Protein AF-A0A7V4P7X6-F1 (afdb_monomer)

Solvent-accessible surface area (backbone atoms only — not comparable to full-atom values): 9740 Å² total; per-residue (Å²): 136,83,88,82,89,83,90,77,91,74,86,81,81,80,77,89,81,81,79,80,73,80,70,79,73,82,75,74,74,76,74,78,81,68,78,89,84,61,82,83,81,72,71,96,67,96,43,74,66,56,52,49,54,54,51,54,58,71,66,34,74,87,24,64,71,65,42,88,93,33,74,32,19,49,54,48,52,51,49,52,45,51,51,40,48,72,75,68,51,76,53,83,34,98,87,65,37,75,66,81,90,72,90,82,84,89,65,77,86,54,76,90,84,55,84,52,72,49,79,48,81,95,78,43,72,46,80,45,47,79,68,92,67,35,82,88,81,71,125

Structure (mmCIF, N/CA/C/O backbone):
data_AF-A0A7V4P7X6-F1
#
_entry.id   AF-A0A7V4P7X6-F1
#
loop_
_atom_site.group_PDB
_atom_site.id
_atom_site.type_symbol
_atom_site.label_atom_id
_atom_site.label_alt_id
_atom_site.label_comp_id
_atom_site.label_asym_id
_atom_site.label_entity_id
_atom_site.label_seq_id
_atom_site.pdbx_PDB_ins_code
_atom_site.Cartn_x
_atom_site.Cartn_y
_atom_site.Cartn_z
_atom_site.occupancy
_atom_site.B_iso_or_equiv
_atom_site.auth_seq_id
_atom_site.auth_comp_id
_atom_site.auth_asym_id
_atom_site.auth_atom_id
_atom_site.pdbx_PDB_model_num
ATOM 1 N N . MET A 1 1 ? 61.508 50.841 46.157 1.00 35.66 1 MET A N 1
ATOM 2 C CA . MET A 1 1 ? 62.860 50.265 46.308 1.00 35.66 1 MET A CA 1
ATOM 3 C C . MET A 1 1 ? 62.723 48.748 46.355 1.00 35.66 1 MET A C 1
ATOM 5 O O . MET A 1 1 ? 62.100 48.261 47.279 1.00 35.66 1 MET A O 1
ATOM 9 N N . ARG A 1 2 ? 63.288 48.065 45.348 1.00 39.50 2 ARG A N 1
ATOM 10 C CA . ARG A 1 2 ? 63.727 46.652 45.322 1.00 39.50 2 ARG A CA 1
ATOM 11 C C . ARG A 1 2 ? 62.690 45.514 45.448 1.00 39.50 2 ARG A C 1
ATOM 13 O O . ARG A 1 2 ? 62.156 45.220 46.505 1.00 39.50 2 ARG A O 1
ATOM 20 N N . PHE A 1 3 ? 62.545 44.857 44.296 1.00 40.94 3 PHE A N 1
ATOM 21 C CA . PHE A 1 3 ? 62.194 43.466 43.999 1.00 40.94 3 PHE A CA 1
ATOM 22 C C . PHE A 1 3 ? 62.682 42.405 45.000 1.00 40.94 3 PHE A C 1
ATOM 24 O O . PHE A 1 3 ? 63.794 42.533 45.503 1.00 40.94 3 PHE A O 1
ATOM 31 N N . LEU A 1 4 ? 61.901 41.322 45.138 1.00 41.69 4 LEU A N 1
ATOM 32 C CA . LEU A 1 4 ? 62.299 39.895 45.077 1.00 41.69 4 LEU A CA 1
ATOM 33 C C . LEU A 1 4 ? 60.992 39.060 45.148 1.00 41.69 4 LEU A C 1
ATOM 35 O O . LEU A 1 4 ? 60.309 39.080 46.162 1.00 41.69 4 LEU A O 1
ATOM 39 N N . ALA A 1 5 ? 60.424 38.578 44.039 1.00 44.44 5 ALA A N 1
ATOM 40 C CA . ALA A 1 5 ? 60.705 37.288 43.394 1.00 44.44 5 ALA A CA 1
ATOM 41 C C . ALA A 1 5 ? 60.589 36.075 44.341 1.00 44.44 5 ALA A C 1
ATOM 43 O O . ALA A 1 5 ? 61.527 35.770 45.072 1.00 44.44 5 ALA A O 1
ATOM 44 N N . LEU A 1 6 ? 59.472 35.341 44.254 1.00 43.50 6 LEU A N 1
ATOM 45 C CA . LEU A 1 6 ? 59.417 33.935 44.653 1.00 43.50 6 LEU A CA 1
ATOM 46 C C . LEU A 1 6 ? 58.560 33.144 43.656 1.00 43.50 6 LEU A C 1
ATOM 48 O O . LEU A 1 6 ? 57.336 33.245 43.620 1.00 43.50 6 LEU A O 1
ATOM 52 N N . SER A 1 7 ? 59.261 32.394 42.809 1.00 43.28 7 SER A N 1
ATOM 53 C CA . SER A 1 7 ? 58.732 31.326 41.969 1.00 43.28 7 SER A CA 1
ATOM 54 C C . SER A 1 7 ? 58.284 30.146 42.824 1.00 43.28 7 SER A C 1
ATOM 56 O O . SER A 1 7 ? 59.043 29.708 43.682 1.00 43.28 7 SER A O 1
ATOM 58 N N . ALA A 1 8 ? 57.140 29.553 42.491 1.00 47.38 8 ALA A N 1
ATOM 59 C CA . ALA A 1 8 ? 56.989 28.100 42.398 1.00 47.38 8 ALA A CA 1
ATOM 60 C C . ALA A 1 8 ? 55.670 27.790 41.683 1.00 47.38 8 ALA A C 1
ATOM 62 O O . ALA A 1 8 ? 54.583 28.052 42.192 1.00 47.38 8 ALA A O 1
ATOM 63 N N . ALA A 1 9 ? 55.798 27.269 40.466 1.00 45.72 9 ALA A N 1
ATOM 64 C CA . ALA A 1 9 ? 54.709 26.801 39.632 1.00 45.72 9 ALA A CA 1
ATOM 65 C C . ALA A 1 9 ? 53.976 25.636 40.319 1.00 45.72 9 ALA A C 1
ATOM 67 O O . ALA A 1 9 ? 54.546 24.564 40.515 1.00 45.72 9 ALA A O 1
ATOM 68 N N . GLY A 1 10 ? 52.714 25.861 40.683 1.00 43.59 10 GLY A N 1
ATOM 69 C CA . GLY A 1 10 ? 51.789 24.824 41.127 1.00 43.59 10 GLY A CA 1
ATOM 70 C C . GLY A 1 10 ? 51.045 24.239 39.931 1.00 43.59 10 GLY A C 1
ATOM 71 O O . GLY A 1 10 ? 50.314 24.949 39.246 1.00 43.59 10 GLY A O 1
ATOM 72 N N . LEU A 1 11 ? 51.272 22.949 39.686 1.00 45.81 11 LEU A N 1
ATOM 73 C CA . LEU A 1 11 ? 50.594 22.084 38.719 1.00 45.81 11 LEU A CA 1
ATOM 74 C C . LEU A 1 11 ? 49.066 22.287 38.731 1.00 45.81 11 LEU A C 1
ATOM 76 O O . LEU A 1 11 ? 48.392 21.912 39.688 1.00 45.81 11 LEU A O 1
ATOM 80 N N . MET A 1 12 ? 48.515 22.816 37.640 1.00 46.72 12 MET A N 1
ATOM 81 C CA . MET A 1 12 ? 47.074 22.864 37.399 1.00 46.72 12 MET A CA 1
ATOM 82 C C . MET A 1 12 ? 46.684 21.632 36.576 1.00 46.72 12 MET A C 1
ATOM 84 O O . MET A 1 12 ? 46.741 21.634 35.349 1.00 46.72 12 MET A O 1
ATOM 88 N N . THR A 1 13 ? 46.342 20.540 37.258 1.00 51.06 13 THR A N 1
ATOM 89 C CA . THR A 1 13 ? 45.698 19.373 36.642 1.00 51.06 13 THR A CA 1
ATOM 90 C C . THR A 1 13 ? 44.206 19.666 36.507 1.00 51.06 13 THR A C 1
ATOM 92 O O . THR A 1 13 ? 43.417 19.448 37.422 1.00 51.06 13 THR A O 1
ATOM 95 N N . ALA A 1 14 ? 43.815 20.217 35.358 1.00 52.03 14 ALA A N 1
ATOM 96 C CA . ALA A 1 14 ? 42.414 20.342 34.978 1.00 52.03 14 ALA A CA 1
ATOM 97 C C . ALA A 1 14 ? 41.863 18.946 34.647 1.00 52.03 14 ALA A C 1
ATOM 99 O O . ALA A 1 14 ? 42.160 18.375 33.597 1.00 52.03 14 ALA A O 1
ATOM 100 N N . ALA A 1 15 ? 41.086 18.380 35.570 1.00 49.06 15 ALA A N 1
ATOM 101 C CA . ALA A 1 15 ? 40.324 17.164 35.338 1.00 49.06 15 ALA A CA 1
ATOM 102 C C . ALA A 1 15 ? 39.216 17.444 34.307 1.00 49.06 15 ALA A C 1
ATOM 104 O O . ALA A 1 15 ? 38.231 18.122 34.599 1.00 49.06 15 ALA A O 1
ATOM 105 N N . LEU A 1 16 ? 39.386 16.915 33.093 1.00 48.34 16 LEU A N 1
ATOM 106 C CA . LEU A 1 16 ? 38.314 16.737 32.116 1.00 48.34 16 LEU A CA 1
ATOM 107 C C . LEU A 1 16 ? 37.328 15.694 32.671 1.00 48.34 16 LEU A C 1
ATOM 109 O O . LEU A 1 16 ? 37.504 14.495 32.483 1.00 48.34 16 LEU A O 1
ATOM 113 N N . ALA A 1 17 ? 36.293 16.155 33.369 1.00 53.41 17 ALA A N 1
ATOM 114 C CA . ALA A 1 17 ? 35.138 15.350 33.755 1.00 53.41 17 ALA A CA 1
ATOM 115 C C . ALA A 1 17 ? 33.866 16.023 33.225 1.00 53.41 17 ALA A C 1
ATOM 117 O O . ALA A 1 17 ? 33.089 16.611 33.967 1.00 53.41 17 ALA A O 1
ATOM 118 N N . ALA A 1 18 ? 33.687 15.970 31.906 1.00 47.00 18 ALA A N 1
ATOM 119 C CA . ALA A 1 18 ? 32.458 16.381 31.233 1.00 47.00 18 ALA A CA 1
ATOM 120 C C . ALA A 1 18 ? 32.136 15.398 30.097 1.00 47.00 18 ALA A C 1
ATOM 122 O O . ALA A 1 18 ? 32.106 15.739 28.921 1.00 47.00 18 ALA A O 1
ATOM 123 N N . CYS A 1 19 ? 31.928 14.139 30.473 1.00 42.88 19 CYS A N 1
ATOM 124 C CA . CYS A 1 19 ? 31.083 13.203 29.739 1.00 42.88 19 CYS A CA 1
ATOM 125 C C . CYS A 1 19 ? 29.984 12.795 30.718 1.00 42.88 19 CYS A C 1
ATOM 127 O O . CYS A 1 19 ? 30.045 11.742 31.348 1.00 42.88 19 CYS A O 1
ATOM 129 N N . GLY A 1 20 ? 29.032 13.706 30.925 1.00 44.72 20 GLY A N 1
ATOM 130 C CA . GLY A 1 20 ? 27.762 13.364 31.544 1.00 44.72 20 GLY A CA 1
ATOM 131 C C . GLY A 1 20 ? 27.020 12.468 30.566 1.00 44.72 20 GLY A C 1
ATOM 132 O O . GLY A 1 20 ? 26.487 12.951 29.572 1.00 44.72 20 GLY A O 1
ATOM 133 N N . GLY A 1 21 ? 27.078 11.162 30.811 1.00 45.88 21 GLY A N 1
ATOM 134 C CA . GLY A 1 21 ? 26.174 10.216 30.185 1.00 45.88 21 GLY A CA 1
ATOM 135 C C . GLY A 1 21 ? 24.762 10.562 30.627 1.00 45.88 21 GLY A C 1
ATOM 136 O O . GLY A 1 21 ? 24.451 10.481 31.814 1.00 45.88 21 GLY A O 1
ATOM 137 N N . GLU A 1 22 ? 23.930 10.963 29.672 1.00 43.97 22 GLU A N 1
ATOM 138 C CA . GLU A 1 22 ? 22.486 10.893 29.835 1.00 43.97 22 GLU A CA 1
ATOM 139 C C . GLU A 1 22 ? 22.169 9.414 30.077 1.00 43.97 22 GLU A C 1
ATOM 141 O O . GLU A 1 22 ? 22.349 8.570 29.193 1.00 43.97 22 GLU A O 1
ATOM 146 N N . ALA A 1 23 ? 21.815 9.075 31.317 1.00 59.62 23 ALA A N 1
ATOM 147 C CA . ALA A 1 23 ? 21.316 7.748 31.621 1.00 59.62 23 ALA A CA 1
ATOM 148 C C . ALA A 1 23 ? 20.069 7.524 30.752 1.00 59.62 23 ALA A C 1
ATOM 150 O O . ALA A 1 23 ? 19.231 8.428 30.672 1.00 59.62 23 ALA A O 1
ATOM 151 N N . PRO A 1 24 ? 19.924 6.364 30.086 1.00 59.03 24 PRO A N 1
ATOM 152 C CA . PRO A 1 24 ? 18.713 6.085 29.337 1.00 59.03 24 PRO A CA 1
ATOM 153 C C . PRO A 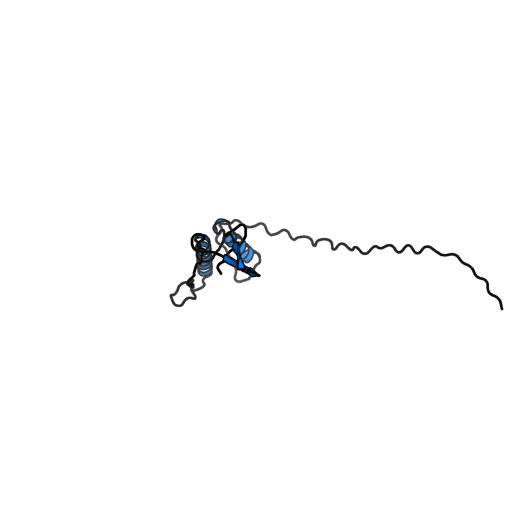1 24 ? 17.530 6.217 30.296 1.00 59.03 24 PRO A C 1
ATOM 155 O O . PRO A 1 24 ? 17.527 5.624 31.381 1.00 59.03 24 PRO A O 1
ATOM 158 N N . ALA A 1 25 ? 16.557 7.049 29.918 1.00 60.28 25 ALA A N 1
ATOM 159 C CA . ALA A 1 25 ? 15.297 7.138 30.634 1.00 60.28 25 ALA A CA 1
ATOM 160 C C . ALA A 1 25 ? 14.741 5.713 30.795 1.00 60.28 25 ALA A C 1
ATOM 162 O O . ALA A 1 25 ? 14.857 4.924 29.853 1.00 60.28 25 ALA A O 1
ATOM 163 N N . PRO A 1 26 ? 14.177 5.354 31.960 1.00 60.09 26 PRO A N 1
ATOM 164 C CA . PRO A 1 26 ? 13.593 4.038 32.147 1.00 60.09 26 PRO A CA 1
ATOM 165 C C 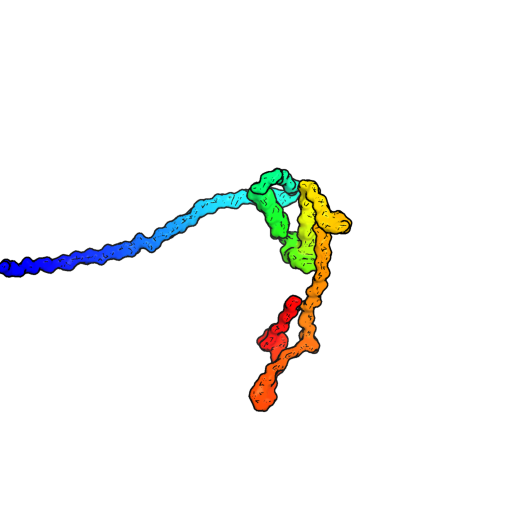. PRO A 1 26 ? 12.557 3.804 31.047 1.00 60.09 26 PRO A C 1
ATOM 167 O O . PRO A 1 26 ? 11.534 4.489 30.985 1.00 60.09 26 PRO A O 1
ATOM 170 N N . GLU A 1 27 ? 12.856 2.859 30.154 1.00 54.53 27 GLU A N 1
ATOM 171 C CA . GLU A 1 27 ? 11.915 2.386 29.152 1.00 54.53 27 GLU A CA 1
ATOM 172 C C . GLU A 1 27 ? 10.709 1.853 29.918 1.00 54.53 27 GLU A C 1
ATOM 174 O O . GLU A 1 27 ? 10.788 0.846 30.625 1.00 54.53 27 GLU A O 1
ATOM 179 N N . THR A 1 28 ? 9.593 2.578 29.842 1.00 63.56 28 THR A N 1
ATOM 180 C CA . THR A 1 28 ? 8.316 2.046 30.307 1.00 63.56 28 THR A CA 1
ATOM 181 C C . THR A 1 28 ? 8.074 0.783 29.489 1.00 63.56 28 THR A C 1
ATOM 183 O O . THR A 1 28 ? 8.039 0.890 28.259 1.00 63.56 28 THR A O 1
ATOM 186 N N . PRO A 1 29 ? 7.957 -0.403 30.119 1.00 63.09 29 PRO A N 1
ATOM 187 C CA . PRO A 1 29 ? 7.746 -1.638 29.388 1.00 63.09 29 PRO A CA 1
ATOM 188 C C . PRO A 1 29 ? 6.560 -1.458 28.449 1.00 63.09 29 PRO A C 1
ATOM 190 O O . PRO A 1 29 ? 5.487 -1.029 28.884 1.00 63.09 29 PRO A O 1
ATOM 193 N N . ALA A 1 30 ? 6.771 -1.751 27.164 1.00 63.38 30 ALA A N 1
ATOM 194 C CA . ALA A 1 30 ? 5.687 -1.764 26.199 1.00 63.38 30 ALA A CA 1
ATOM 195 C C . ALA A 1 30 ? 4.561 -2.643 26.775 1.00 63.38 30 ALA A C 1
ATOM 197 O O . ALA A 1 30 ? 4.850 -3.759 27.229 1.00 63.38 30 ALA A O 1
ATOM 198 N N . PRO A 1 31 ? 3.306 -2.156 26.817 1.00 67.25 31 PRO A N 1
ATOM 199 C CA . PRO A 1 31 ? 2.193 -2.952 27.303 1.00 67.25 31 PRO A CA 1
ATOM 200 C C . PRO A 1 31 ? 2.193 -4.307 26.591 1.00 67.25 31 PRO A C 1
ATOM 202 O O . PRO A 1 31 ? 2.448 -4.347 25.381 1.00 67.25 31 PRO A O 1
ATOM 205 N N . PRO A 1 32 ? 1.934 -5.414 27.308 1.00 59.44 32 PRO A N 1
ATOM 206 C CA . PRO A 1 32 ? 1.877 -6.723 26.685 1.00 59.44 32 PRO A CA 1
ATOM 207 C C . PRO A 1 32 ? 0.889 -6.653 25.528 1.00 59.44 32 PRO A C 1
ATOM 209 O O . PRO A 1 32 ? -0.257 -6.233 25.700 1.00 59.44 32 PRO A O 1
ATOM 212 N N . ALA A 1 33 ? 1.361 -7.018 24.337 1.00 58.78 33 ALA A N 1
ATOM 213 C CA . ALA A 1 33 ? 0.519 -7.084 23.163 1.00 58.78 33 ALA A CA 1
ATOM 214 C C . ALA A 1 33 ? -0.633 -8.048 23.468 1.00 58.78 33 ALA A C 1
ATOM 216 O O . ALA A 1 33 ? -0.418 -9.253 23.606 1.00 58.78 33 ALA A O 1
ATOM 217 N N . GLY A 1 34 ? -1.832 -7.491 23.638 1.00 54.97 34 GLY A N 1
ATOM 218 C CA . GLY A 1 34 ? -3.037 -8.255 23.925 1.00 54.97 34 GLY A CA 1
ATOM 219 C C . GLY A 1 34 ? -3.322 -9.295 22.836 1.00 54.97 34 GLY A C 1
ATOM 220 O O . GLY A 1 34 ? -2.746 -9.230 21.742 1.00 54.97 34 GLY A O 1
ATOM 221 N N . PRO A 1 35 ? -4.192 -10.274 23.129 1.00 47.84 35 PRO A N 1
ATOM 222 C CA . PRO A 1 35 ? -4.478 -11.370 22.217 1.00 47.84 35 PRO A CA 1
ATOM 223 C C . PRO A 1 35 ? -4.965 -10.841 20.863 1.00 47.84 35 PRO A C 1
ATOM 225 O O . PRO A 1 35 ? -5.971 -10.138 20.770 1.00 47.84 35 PRO A O 1
ATOM 228 N N . VAL A 1 36 ? -4.236 -11.210 19.811 1.00 44.12 36 VAL A N 1
ATOM 229 C CA . VAL A 1 36 ? -4.646 -11.059 18.411 1.00 44.12 36 VAL A CA 1
ATOM 230 C C . VAL A 1 36 ? -5.803 -12.012 18.155 1.00 44.12 36 VAL A C 1
ATOM 232 O O . VAL A 1 36 ? -5.632 -13.227 18.199 1.00 44.12 36 VAL A O 1
ATOM 235 N N . GLY A 1 37 ? -6.997 -11.458 17.962 1.00 48.12 37 GLY A N 1
ATOM 236 C CA . GLY A 1 37 ? -8.206 -12.229 17.662 1.00 48.12 37 GLY A CA 1
ATOM 237 C C . GLY A 1 37 ? -9.434 -11.877 18.501 1.00 48.12 37 GLY A C 1
ATOM 238 O O . GLY A 1 37 ? -10.513 -12.394 18.225 1.00 48.12 37 GLY A O 1
ATOM 239 N N . ALA A 1 38 ? -9.321 -10.992 19.495 1.00 49.44 38 ALA A N 1
ATOM 240 C CA . ALA A 1 38 ? -10.496 -10.444 20.165 1.00 49.44 38 ALA A CA 1
ATOM 241 C C . ALA A 1 38 ? -11.128 -9.339 19.306 1.00 49.44 38 ALA A C 1
ATOM 243 O O . ALA A 1 38 ? -10.420 -8.522 18.716 1.00 49.44 38 ALA A O 1
ATOM 244 N N . VAL A 1 39 ? -12.463 -9.296 19.262 1.00 56.50 39 VAL A N 1
ATOM 245 C CA . VAL A 1 39 ? -13.217 -8.127 18.788 1.00 56.50 39 VAL A CA 1
ATOM 246 C C . VAL A 1 39 ? -12.579 -6.882 19.401 1.00 56.50 39 VAL A C 1
ATOM 248 O O . VAL A 1 39 ? -12.503 -6.786 20.624 1.00 56.50 39 VAL A O 1
ATOM 251 N N . LEU A 1 40 ? -12.090 -5.963 18.561 1.00 72.12 40 LEU A N 1
ATOM 252 C CA . LEU A 1 40 ? -11.452 -4.732 19.019 1.00 72.12 40 LEU A CA 1
ATOM 253 C C . LEU A 1 40 ? -12.497 -3.869 19.731 1.00 72.12 40 LEU A C 1
ATOM 255 O O . LEU A 1 40 ? -13.216 -3.088 19.109 1.00 72.12 40 LEU A O 1
ATOM 259 N N . THR A 1 41 ? -12.636 -4.034 21.040 1.00 78.38 41 THR A N 1
ATOM 260 C CA . THR A 1 41 ? -13.421 -3.123 21.869 1.00 78.38 41 THR A CA 1
ATOM 261 C C . THR A 1 41 ? -12.687 -1.794 21.905 1.00 78.38 41 THR A C 1
ATOM 263 O O . THR A 1 41 ? -11.540 -1.753 22.331 1.00 78.38 41 THR A O 1
ATOM 266 N N . THR A 1 42 ? -13.341 -0.740 21.431 1.00 86.81 42 THR A N 1
ATOM 267 C CA . THR A 1 42 ? -12.780 0.611 21.346 1.00 86.81 42 THR A CA 1
ATOM 268 C C . THR A 1 42 ? -13.691 1.567 22.102 1.00 86.81 42 THR A C 1
ATOM 270 O O . THR A 1 42 ? -14.897 1.314 22.204 1.00 86.81 42 THR A O 1
ATOM 273 N N . THR A 1 43 ? -13.128 2.637 22.655 1.00 86.62 43 THR A N 1
ATOM 274 C CA . THR A 1 43 ? -13.903 3.728 23.261 1.00 86.62 43 THR A CA 1
ATOM 275 C C . THR A 1 43 ? -13.930 4.939 22.326 1.00 86.62 43 THR A C 1
ATOM 277 O O . THR A 1 43 ? -13.345 4.919 21.246 1.00 86.62 43 THR A O 1
ATOM 280 N N . ALA A 1 44 ? -14.653 5.997 22.705 1.00 90.19 44 ALA A N 1
ATOM 281 C CA . ALA A 1 44 ? -14.640 7.249 21.945 1.00 90.19 44 ALA A CA 1
ATOM 282 C C . ALA A 1 44 ? -13.311 8.018 22.090 1.00 90.19 44 ALA A C 1
ATOM 284 O O . ALA A 1 44 ? -12.991 8.858 21.251 1.00 90.19 44 ALA A O 1
ATOM 285 N N . ASP A 1 45 ? -12.548 7.737 23.149 1.00 92.69 45 ASP A N 1
ATOM 286 C CA . ASP A 1 45 ? -11.266 8.381 23.404 1.00 92.69 45 ASP A CA 1
ATOM 287 C C . ASP A 1 45 ? -10.167 7.769 22.532 1.00 92.69 45 ASP A C 1
ATOM 289 O O . ASP A 1 45 ? -10.119 6.562 22.297 1.00 92.69 45 ASP A O 1
ATOM 293 N N . ILE A 1 46 ? -9.210 8.594 22.107 1.00 90.62 46 ILE A N 1
ATOM 294 C CA . ILE A 1 46 ? -8.010 8.100 21.429 1.00 90.62 46 ILE A CA 1
ATOM 295 C C . ILE A 1 46 ? -7.047 7.576 22.495 1.00 90.62 46 ILE A C 1
ATOM 297 O O . ILE A 1 46 ? -6.343 8.348 23.147 1.00 90.62 46 ILE A O 1
ATOM 301 N N . THR A 1 47 ? -7.009 6.256 22.675 1.00 92.00 47 THR A N 1
ATOM 302 C CA . THR A 1 47 ? -6.115 5.604 23.641 1.00 92.00 47 THR A CA 1
ATOM 303 C C . THR A 1 47 ? -4.928 4.934 22.953 1.00 92.00 47 THR A C 1
ATOM 305 O O . THR A 1 47 ? -5.016 4.457 21.819 1.00 92.00 47 THR A O 1
ATOM 308 N N . ALA A 1 48 ? -3.795 4.857 23.658 1.00 92.00 48 ALA A N 1
ATOM 309 C CA . ALA A 1 48 ? -2.617 4.145 23.164 1.00 92.00 48 ALA A CA 1
ATOM 310 C C . ALA A 1 48 ? -2.911 2.655 22.912 1.00 92.00 48 ALA A C 1
ATOM 312 O O . ALA A 1 48 ? -2.418 2.090 21.940 1.00 92.00 48 ALA A O 1
ATOM 313 N N . THR A 1 49 ? -3.744 2.037 23.754 1.00 89.69 49 THR A N 1
ATOM 314 C CA . THR A 1 49 ? -4.152 0.632 23.627 1.00 89.69 49 THR A CA 1
ATOM 315 C C . THR A 1 49 ? -4.932 0.379 22.338 1.00 89.69 49 THR A C 1
ATOM 317 O O . THR A 1 49 ? -4.596 -0.550 21.602 1.00 89.69 49 THR A O 1
ATOM 320 N N . ASP A 1 50 ? -5.918 1.224 22.023 1.00 90.62 50 ASP A N 1
ATOM 321 C CA . ASP A 1 50 ? -6.740 1.075 20.815 1.00 90.62 50 ASP A CA 1
ATOM 322 C C . ASP A 1 50 ? -5.904 1.250 19.545 1.00 90.62 50 ASP A C 1
ATOM 324 O O . ASP A 1 50 ? -6.017 0.468 18.595 1.00 90.62 50 ASP A O 1
ATOM 328 N N . LEU A 1 51 ? -5.012 2.246 19.535 1.00 92.00 51 LEU A N 1
ATOM 329 C CA . LEU A 1 51 ? -4.105 2.467 18.414 1.00 92.00 51 LEU A CA 1
ATOM 330 C C . LEU A 1 51 ? -3.124 1.295 18.247 1.00 92.00 51 LEU A C 1
ATOM 332 O O . LEU A 1 51 ? -2.938 0.805 17.132 1.00 92.00 51 LEU A O 1
ATOM 336 N N . ALA A 1 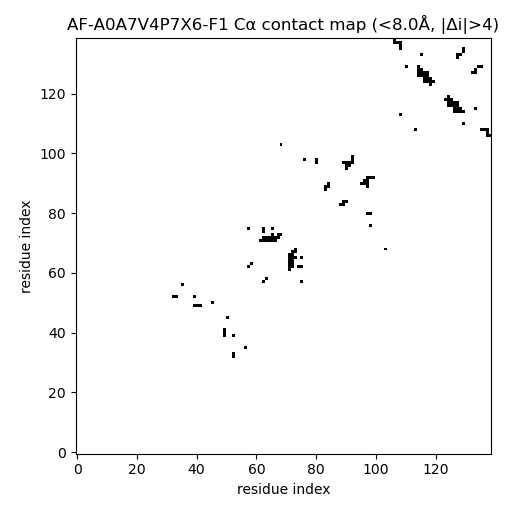52 ? -2.537 0.808 19.344 1.00 92.94 52 ALA A N 1
ATOM 337 C CA . ALA A 1 52 ? -1.600 -0.312 19.320 1.00 92.94 52 ALA A CA 1
ATOM 338 C C . ALA A 1 52 ? -2.242 -1.597 18.780 1.00 92.94 52 ALA A C 1
ATOM 340 O O . ALA A 1 52 ? -1.603 -2.315 18.012 1.00 92.94 52 ALA A O 1
ATOM 341 N N . ALA A 1 53 ? -3.506 -1.870 19.117 1.00 91.19 53 ALA A N 1
ATOM 342 C CA . ALA A 1 53 ? -4.220 -3.037 18.606 1.00 91.19 53 ALA A CA 1
ATOM 343 C C . ALA A 1 53 ? -4.397 -2.986 17.077 1.00 91.19 53 ALA A C 1
ATOM 345 O O . ALA A 1 53 ? -4.139 -3.975 16.392 1.00 91.19 53 ALA A O 1
ATOM 346 N N . ARG A 1 54 ? -4.762 -1.819 16.529 1.00 93.06 54 ARG A N 1
ATOM 347 C CA . ARG A 1 54 ? -4.914 -1.606 15.077 1.00 93.06 54 ARG A CA 1
ATOM 348 C C . ARG A 1 54 ? -3.586 -1.697 14.334 1.00 93.06 54 ARG A C 1
ATOM 350 O O . ARG A 1 54 ? -3.525 -2.292 13.263 1.00 93.06 54 ARG A O 1
ATOM 357 N N . ILE A 1 55 ? -2.527 -1.121 14.905 1.00 94.00 55 ILE A N 1
ATOM 358 C CA . ILE A 1 55 ? -1.174 -1.207 14.343 1.00 94.00 55 ILE A CA 1
ATOM 359 C C . ILE A 1 55 ? -0.712 -2.663 14.323 1.00 94.00 55 ILE A C 1
ATOM 361 O O . ILE A 1 55 ? -0.231 -3.121 13.293 1.00 94.00 55 ILE A O 1
ATOM 365 N N . LYS A 1 56 ? -0.877 -3.393 15.435 1.00 93.06 56 LYS A N 1
ATOM 366 C CA . LYS A 1 56 ? -0.488 -4.805 15.535 1.00 93.06 56 LYS A CA 1
ATOM 367 C C . LYS A 1 56 ? -1.196 -5.654 14.489 1.00 93.06 56 LYS A C 1
ATOM 369 O O . LYS A 1 56 ? -0.552 -6.481 13.862 1.00 93.06 56 LYS A O 1
ATOM 374 N N . GLU A 1 57 ? -2.493 -5.436 14.313 1.00 93.00 57 GLU A N 1
ATOM 375 C CA . GLU A 1 57 ? -3.287 -6.141 13.315 1.00 93.00 57 GLU A CA 1
ATOM 376 C C . GLU A 1 57 ? -2.795 -5.830 11.896 1.00 93.00 57 GLU A C 1
ATOM 378 O O . GLU A 1 57 ? -2.386 -6.746 11.200 1.00 93.00 57 GLU A O 1
ATOM 383 N N . LEU A 1 58 ? -2.723 -4.559 11.481 1.00 93.69 58 LEU A N 1
ATOM 384 C CA . LEU A 1 58 ? -2.271 -4.197 10.126 1.00 93.69 58 LEU A CA 1
ATOM 385 C C . LEU A 1 58 ? -0.808 -4.563 9.832 1.00 93.69 58 LEU A C 1
ATOM 387 O O . LEU A 1 58 ? -0.433 -4.663 8.664 1.00 93.69 58 LEU A O 1
ATOM 391 N N . ALA A 1 59 ? 0.019 -4.723 10.865 1.00 93.75 59 ALA A N 1
ATOM 392 C CA . ALA A 1 59 ? 1.412 -5.149 10.759 1.00 93.75 59 ALA A CA 1
ATOM 393 C C . ALA A 1 59 ? 1.598 -6.676 10.790 1.00 93.75 59 ALA A C 1
ATOM 395 O O . ALA A 1 59 ? 2.737 -7.128 10.725 1.00 93.75 59 ALA A O 1
ATOM 396 N N . ASP A 1 60 ? 0.521 -7.455 10.910 1.00 94.06 60 ASP A N 1
ATOM 397 C CA . ASP A 1 60 ? 0.577 -8.916 10.890 1.00 94.06 60 ASP A CA 1
ATOM 398 C C . ASP A 1 60 ? 1.048 -9.444 9.525 1.00 94.06 60 ASP A C 1
ATOM 400 O O . ASP A 1 60 ? 0.709 -8.888 8.474 1.00 94.06 60 ASP A O 1
ATOM 404 N N . ASP A 1 61 ? 1.801 -10.547 9.544 1.00 92.88 61 ASP A N 1
ATOM 405 C CA . ASP A 1 61 ? 2.397 -11.161 8.354 1.00 92.88 61 ASP A CA 1
ATOM 406 C C . ASP A 1 61 ? 1.356 -11.540 7.295 1.00 92.88 61 ASP A C 1
ATOM 408 O O . ASP A 1 61 ? 1.674 -11.550 6.108 1.00 92.88 61 ASP A O 1
ATOM 412 N N . LYS A 1 62 ? 0.094 -11.784 7.678 1.00 91.81 62 LYS A N 1
ATOM 413 C CA . LYS A 1 62 ? -0.992 -12.075 6.724 1.00 91.81 62 LYS A CA 1
ATOM 414 C C . LYS A 1 62 ? -1.277 -10.938 5.734 1.00 91.81 62 LYS A C 1
ATOM 416 O O . LYS A 1 62 ? -1.912 -11.176 4.710 1.00 91.81 62 LYS A O 1
ATOM 421 N N . TYR A 1 63 ? -0.841 -9.716 6.044 1.00 94.12 63 TYR A N 1
ATOM 422 C CA . TYR A 1 63 ? -0.952 -8.548 5.167 1.00 94.12 63 TYR A CA 1
ATOM 423 C C . TYR A 1 63 ? 0.333 -8.264 4.376 1.00 94.12 63 TYR A C 1
ATOM 425 O O . TYR A 1 63 ? 0.341 -7.345 3.555 1.00 94.12 63 TYR A O 1
ATOM 433 N N . GLU A 1 64 ? 1.393 -9.048 4.607 1.00 88.94 64 GLU A N 1
ATOM 434 C CA . GLU A 1 64 ? 2.676 -9.020 3.899 1.00 88.94 64 GLU A CA 1
ATOM 435 C C . GLU A 1 64 ? 3.132 -7.586 3.525 1.00 88.94 64 GLU A C 1
ATOM 437 O O . GLU A 1 64 ? 3.136 -6.656 4.340 1.00 88.94 64 GLU A O 1
ATOM 442 N N . GLY A 1 65 ? 3.511 -7.387 2.259 1.00 82.50 65 GLY A N 1
ATOM 443 C CA . GLY A 1 65 ? 3.638 -6.079 1.642 1.00 82.50 65 GLY A CA 1
ATOM 444 C C . GLY A 1 65 ? 2.271 -5.568 1.190 1.00 82.50 65 GLY A C 1
ATOM 445 O O . GLY A 1 65 ? 1.723 -6.040 0.193 1.00 82.50 65 GLY A O 1
ATOM 446 N N . ARG A 1 66 ? 1.764 -4.531 1.867 1.00 92.81 66 ARG A N 1
ATOM 447 C CA . ARG A 1 66 ? 0.520 -3.798 1.544 1.00 92.81 66 ARG A CA 1
ATOM 448 C C . ARG A 1 66 ? 0.670 -2.897 0.310 1.00 92.81 66 ARG A C 1
ATOM 450 O O . ARG A 1 66 ? 0.330 -1.714 0.329 1.00 92.81 66 ARG A O 1
ATOM 457 N N . GLY A 1 67 ? 1.289 -3.441 -0.734 1.00 90.69 67 GLY A N 1
ATOM 458 C CA . GLY A 1 67 ? 1.495 -2.775 -2.009 1.00 90.69 67 GLY A CA 1
ATOM 459 C C . GLY A 1 67 ? 0.154 -2.512 -2.702 1.00 90.69 67 GLY A C 1
ATOM 460 O O . GLY A 1 67 ? -0.731 -3.365 -2.649 1.00 90.69 67 GLY A O 1
ATOM 461 N N . PRO A 1 68 ? -0.022 -1.362 -3.367 1.00 89.12 68 PRO A N 1
ATOM 462 C CA . PRO A 1 68 ? -1.227 -1.100 -4.146 1.00 89.12 68 PRO A CA 1
ATOM 463 C C . PRO A 1 68 ? -1.484 -2.198 -5.194 1.00 89.12 68 PRO A C 1
ATOM 465 O O . PRO A 1 68 ? -0.561 -2.602 -5.903 1.00 89.12 68 PRO A O 1
ATOM 468 N N . GLY A 1 69 ? -2.727 -2.682 -5.289 1.00 87.81 69 GLY A N 1
ATOM 469 C CA . GLY A 1 69 ? -3.145 -3.697 -6.263 1.00 87.81 69 GLY A CA 1
ATOM 470 C C . GLY A 1 69 ? -2.616 -5.119 -6.018 1.00 87.81 69 GLY A C 1
ATOM 471 O O . GLY A 1 69 ? -2.786 -5.979 -6.883 1.00 87.81 69 GLY A O 1
ATOM 472 N N . THR A 1 70 ? -1.963 -5.392 -4.881 1.00 91.44 70 THR A N 1
ATOM 473 C CA . THR A 1 70 ? -1.586 -6.758 -4.479 1.00 91.44 70 THR A CA 1
ATOM 474 C C . THR A 1 70 ? -2.706 -7.413 -3.673 1.00 91.44 70 THR A C 1
ATOM 476 O O . THR A 1 70 ? -3.470 -6.728 -3.001 1.00 91.44 70 THR A O 1
ATOM 479 N N . ILE A 1 71 ? -2.773 -8.749 -3.664 1.00 94.31 71 ILE A N 1
ATOM 480 C CA . ILE A 1 71 ? -3.767 -9.496 -2.866 1.00 94.31 71 ILE A CA 1
ATOM 481 C C . ILE A 1 71 ? -3.690 -9.110 -1.379 1.00 94.31 71 ILE A C 1
ATOM 483 O O . ILE A 1 71 ? -4.713 -8.884 -0.739 1.00 94.31 71 ILE A O 1
ATOM 487 N N . ALA A 1 72 ? -2.476 -8.992 -0.837 1.00 94.69 72 ALA A N 1
ATOM 488 C CA . ALA A 1 72 ? -2.258 -8.625 0.559 1.00 94.69 72 ALA A CA 1
ATOM 489 C C . ALA A 1 72 ? -2.606 -7.147 0.853 1.00 94.69 72 ALA A C 1
ATOM 491 O O . ALA A 1 72 ? -3.117 -6.816 1.930 1.00 94.69 72 ALA A O 1
ATOM 492 N N . GLY A 1 73 ? -2.397 -6.257 -0.125 1.00 94.62 73 GLY A N 1
ATOM 493 C CA . GLY A 1 73 ? -2.857 -4.870 -0.082 1.00 94.62 73 GLY A CA 1
ATOM 494 C C . GLY A 1 73 ? -4.382 -4.761 -0.047 1.00 94.62 73 GLY A C 1
ATOM 495 O O . GLY A 1 73 ? -4.913 -4.067 0.820 1.00 94.62 73 GLY A O 1
ATOM 496 N N . GLU A 1 74 ? -5.084 -5.498 -0.912 1.00 95.00 74 GLU A N 1
ATOM 497 C CA . GLU A 1 74 ? -6.555 -5.536 -0.924 1.00 95.00 74 GLU A CA 1
ATOM 498 C C . GLU A 1 74 ? -7.115 -6.095 0.394 1.00 95.00 74 GLU A C 1
ATOM 500 O O . GLU A 1 74 ? -8.004 -5.492 0.991 1.00 95.00 74 GLU A O 1
ATOM 505 N N . ALA A 1 75 ? -6.518 -7.161 0.941 1.00 95.62 75 ALA A N 1
ATOM 506 C CA . ALA A 1 75 ? -6.918 -7.707 2.242 1.00 95.62 75 ALA A CA 1
ATOM 507 C C . ALA A 1 75 ? -6.789 -6.682 3.388 1.00 95.62 75 ALA A C 1
ATOM 509 O O . ALA A 1 75 ? -7.607 -6.656 4.310 1.00 95.62 75 ALA A O 1
ATOM 510 N N . SER A 1 76 ? -5.780 -5.808 3.326 1.00 96.44 76 SER A N 1
ATOM 51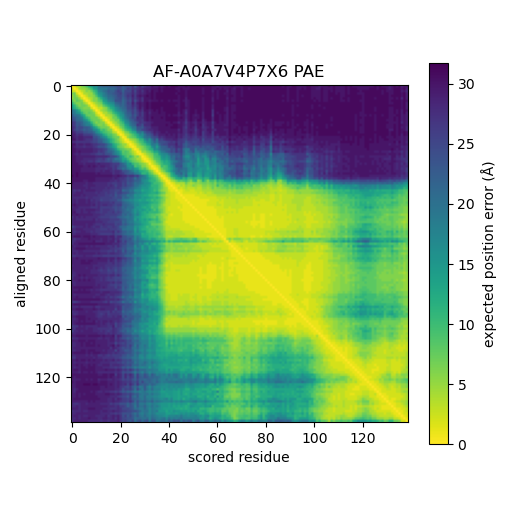1 C CA . SER A 1 76 ? -5.620 -4.717 4.295 1.00 96.44 76 SER A CA 1
ATOM 512 C C . SER A 1 76 ? -6.706 -3.653 4.140 1.00 96.44 76 SER A C 1
ATOM 514 O O . SER A 1 76 ? -7.232 -3.160 5.139 1.00 96.44 76 SER A O 1
ATOM 516 N N . ALA A 1 77 ? -7.055 -3.296 2.900 1.00 95.81 77 ALA A N 1
ATOM 517 C CA . ALA A 1 77 ? -8.127 -2.346 2.615 1.00 95.81 77 ALA A CA 1
ATOM 518 C C . ALA A 1 77 ? -9.489 -2.878 3.092 1.00 95.81 77 ALA A C 1
ATOM 520 O O . ALA A 1 77 ? -10.244 -2.146 3.736 1.00 95.81 77 ALA A O 1
ATOM 521 N N . ASP A 1 78 ? -9.763 -4.164 2.863 1.00 96.25 78 ASP A N 1
ATOM 522 C CA . ASP A 1 78 ? -10.968 -4.847 3.340 1.00 96.25 78 ASP A CA 1
ATOM 523 C C . ASP A 1 78 ? -11.070 -4.835 4.866 1.00 96.25 78 ASP A C 1
ATOM 525 O O . ASP A 1 78 ? -12.136 -4.553 5.427 1.00 96.25 78 ASP A O 1
ATOM 529 N N . TRP A 1 79 ? -9.958 -5.092 5.560 1.00 96.00 79 TRP A N 1
ATOM 530 C CA . TRP A 1 79 ? -9.929 -5.020 7.016 1.00 96.00 79 TRP A CA 1
ATOM 531 C C . TRP A 1 79 ? -10.242 -3.607 7.522 1.00 96.00 79 TRP A C 1
ATOM 533 O O . TRP A 1 79 ? -11.059 -3.453 8.433 1.00 96.00 79 TRP A O 1
ATOM 543 N N . ILE A 1 80 ? -9.660 -2.570 6.905 1.00 96.00 80 ILE A N 1
ATOM 544 C CA . ILE A 1 80 ? -9.935 -1.168 7.260 1.00 96.00 80 ILE A CA 1
ATOM 545 C C . ILE A 1 80 ? -11.421 -0.852 7.064 1.00 96.00 80 ILE A C 1
ATOM 547 O O . ILE A 1 80 ? -12.047 -0.302 7.968 1.00 96.00 80 ILE A O 1
ATOM 551 N N . ALA A 1 81 ? -12.009 -1.241 5.930 1.00 97.31 81 ALA A N 1
ATOM 552 C CA . ALA A 1 81 ? -13.431 -1.034 5.659 1.00 97.31 81 ALA A CA 1
ATOM 553 C C . ALA A 1 81 ? -14.328 -1.762 6.678 1.00 97.31 81 ALA A C 1
ATOM 555 O O . ALA A 1 81 ? -15.293 -1.188 7.191 1.00 97.31 81 ALA A O 1
ATOM 556 N N . SER A 1 82 ? -13.991 -3.009 7.021 1.00 95.81 82 SER A N 1
ATOM 557 C CA . SER A 1 82 ? -14.691 -3.782 8.052 1.00 95.81 82 SER A CA 1
ATOM 558 C C . SER A 1 82 ? -14.610 -3.105 9.418 1.00 95.81 82 SER A C 1
ATOM 560 O O . SER A 1 82 ? -15.601 -3.040 10.146 1.00 95.81 82 SER A O 1
ATOM 562 N N . ASP A 1 83 ? -13.443 -2.580 9.775 1.00 94.75 83 ASP A N 1
ATOM 563 C CA . ASP A 1 83 ? -13.253 -1.921 11.053 1.00 94.75 83 ASP A CA 1
ATOM 564 C C . ASP A 1 83 ? -13.958 -0.551 11.120 1.00 94.75 83 ASP A C 1
ATOM 566 O O . ASP A 1 83 ? -14.605 -0.248 12.124 1.00 94.75 83 ASP A O 1
ATOM 570 N N . MET A 1 84 ? -13.958 0.219 10.026 1.00 95.50 84 MET A N 1
ATOM 571 C CA . MET A 1 84 ? -14.774 1.433 9.893 1.00 95.50 84 MET A CA 1
ATOM 572 C C . MET A 1 84 ? -16.260 1.121 10.096 1.00 95.50 84 MET A C 1
ATOM 574 O O . MET A 1 84 ? -1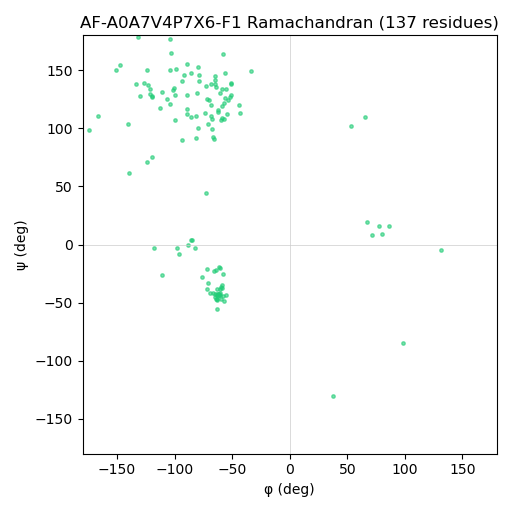6.937 1.764 10.901 1.00 95.50 84 MET A O 1
ATOM 578 N N . LYS A 1 85 ? -16.762 0.080 9.426 1.00 95.12 85 LYS A N 1
ATOM 579 C CA . LYS A 1 85 ? -18.144 -0.380 9.585 1.00 95.12 85 LYS A CA 1
ATOM 580 C C . LYS A 1 85 ? -18.443 -0.817 11.019 1.00 95.12 85 LYS A C 1
ATOM 582 O O . LYS A 1 85 ? -19.500 -0.490 11.553 1.00 95.12 85 LYS A O 1
ATOM 587 N N . ARG A 1 86 ? -17.518 -1.536 11.662 1.00 92.62 86 ARG A N 1
ATOM 588 C CA . ARG A 1 86 ? -17.647 -2.013 13.048 1.00 92.62 86 ARG A CA 1
ATOM 589 C C . ARG A 1 86 ? -17.832 -0.864 14.040 1.00 92.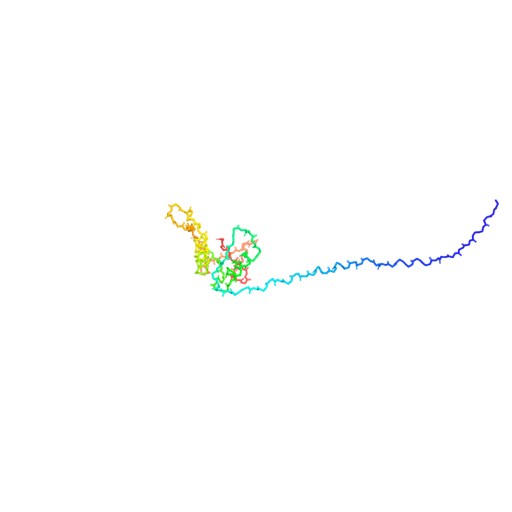62 86 ARG A C 1
ATOM 591 O O . ARG A 1 86 ? -18.600 -1.019 14.985 1.00 92.62 86 ARG A O 1
ATOM 598 N N . VAL A 1 87 ? -17.152 0.266 13.834 1.00 91.94 87 VAL A N 1
ATOM 599 C CA . VAL A 1 87 ? -17.302 1.462 14.685 1.00 91.94 87 VAL A CA 1
ATOM 600 C C . VAL A 1 87 ? -18.473 2.366 14.274 1.00 91.94 87 VAL A C 1
ATOM 602 O O . VAL A 1 87 ? -18.674 3.411 14.883 1.00 91.94 87 VAL A O 1
ATOM 605 N N . GLY A 1 88 ? -19.266 1.964 13.275 1.00 93.12 88 GLY A N 1
ATOM 606 C CA . GLY A 1 88 ? -20.470 2.678 12.847 1.00 93.12 88 GLY A CA 1
ATOM 607 C C . GLY A 1 88 ? -20.235 3.794 11.830 1.00 93.12 88 GLY A C 1
ATOM 608 O O . GLY A 1 88 ? -21.122 4.620 11.638 1.00 93.12 88 GLY A O 1
ATOM 609 N N . LEU A 1 89 ? -19.069 3.841 11.175 1.00 95.56 89 LEU A N 1
ATOM 610 C CA . LEU A 1 89 ? -18.835 4.790 10.085 1.00 95.56 89 LEU A CA 1
ATOM 611 C C . LEU A 1 89 ? -19.615 4.375 8.840 1.00 95.56 89 LEU A C 1
ATOM 613 O O . LEU A 1 89 ? -19.594 3.209 8.434 1.00 95.56 89 LEU A O 1
ATOM 617 N N . GLU A 1 90 ? -20.246 5.351 8.200 1.00 97.31 90 GLU A N 1
ATOM 618 C CA . GLU A 1 90 ? -20.874 5.169 6.897 1.00 97.31 90 GLU A CA 1
ATOM 619 C C . GLU A 1 90 ? -19.826 5.221 5.767 1.00 97.31 90 GLU A C 1
ATOM 621 O O . GLU A 1 90 ? -18.774 5.853 5.918 1.00 97.31 90 GLU A O 1
ATOM 626 N N . PRO A 1 91 ? -20.078 4.551 4.631 1.00 97.50 91 PRO A N 1
ATOM 627 C CA . PRO A 1 91 ? -19.198 4.620 3.471 1.00 97.50 91 PRO A CA 1
ATOM 628 C C . PRO A 1 91 ? -19.156 6.032 2.867 1.00 97.50 91 PRO A C 1
ATOM 630 O O . PRO A 1 91 ? -20.184 6.692 2.736 1.00 97.50 91 PRO A O 1
ATOM 633 N N . GLY A 1 92 ? -17.963 6.491 2.479 1.00 94.81 92 GLY A N 1
ATOM 634 C CA . GLY A 1 92 ? -17.747 7.856 1.981 1.00 94.81 92 GLY A CA 1
ATOM 635 C C . GLY A 1 92 ? -17.751 8.016 0.456 1.00 94.81 92 GLY A C 1
ATOM 636 O O . GLY A 1 92 ? -17.686 9.147 -0.026 1.00 94.81 92 GLY A O 1
ATOM 637 N N . ASN A 1 93 ? -17.786 6.924 -0.316 1.00 96.25 93 ASN A N 1
ATOM 638 C CA . ASN A 1 93 ? -17.727 6.989 -1.777 1.00 96.25 93 ASN A CA 1
ATOM 639 C C . ASN A 1 93 ? -19.134 7.199 -2.388 1.00 96.25 93 ASN A C 1
ATOM 641 O O . ASN A 1 93 ? -20.107 6.673 -1.843 1.00 96.25 93 ASN A O 1
ATOM 645 N N . PRO A 1 94 ? -19.290 7.910 -3.529 1.00 95.31 94 PRO A N 1
ATOM 646 C CA . PRO A 1 94 ? -20.606 8.169 -4.132 1.00 95.31 94 PRO 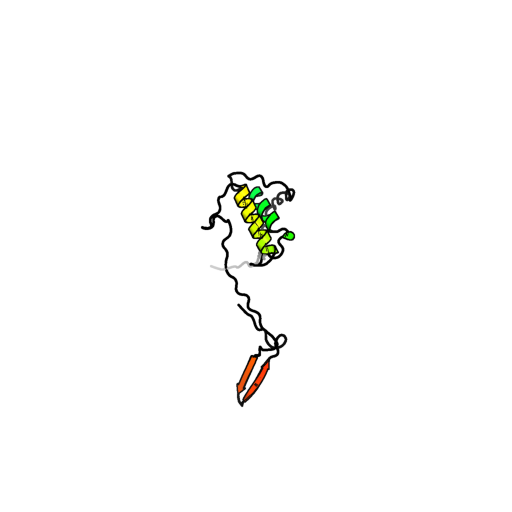A CA 1
ATOM 647 C C . PRO A 1 94 ? -21.404 6.922 -4.537 1.00 95.31 94 PRO A C 1
ATOM 649 O O . PRO A 1 94 ? -22.616 7.007 -4.712 1.00 95.31 94 PRO A O 1
ATOM 652 N N . ASP A 1 95 ? -20.744 5.775 -4.701 1.00 95.12 95 ASP A N 1
ATOM 653 C CA . ASP A 1 95 ? -21.385 4.484 -4.980 1.00 95.12 95 ASP A CA 1
ATOM 654 C C . ASP A 1 95 ? -21.848 3.739 -3.713 1.00 95.12 95 ASP A C 1
ATOM 656 O O . ASP A 1 95 ? -22.354 2.621 -3.803 1.00 95.12 95 ASP A O 1
ATOM 660 N N . GLY A 1 96 ? -21.693 4.352 -2.534 1.00 96.06 96 GLY A N 1
ATOM 661 C CA . GLY A 1 96 ? -22.066 3.764 -1.251 1.00 96.06 96 GLY A CA 1
ATOM 662 C C . GLY A 1 96 ? -21.071 2.725 -0.732 1.00 96.06 96 GLY A C 1
ATOM 663 O O . GLY A 1 96 ? -21.416 1.955 0.163 1.00 96.06 96 GLY A O 1
ATOM 664 N N . THR A 1 97 ? -19.849 2.675 -1.270 1.00 96.75 97 THR A N 1
ATOM 665 C CA . THR A 1 97 ? -18.782 1.789 -0.785 1.00 96.75 97 THR A CA 1
ATOM 666 C C . THR A 1 97 ? -17.734 2.531 0.050 1.00 96.75 97 THR A C 1
ATOM 668 O O . THR A 1 97 ? -17.662 3.762 0.076 1.00 96.75 97 THR A O 1
ATOM 671 N N . TYR A 1 98 ? -16.919 1.772 0.788 1.00 97.56 98 TYR A N 1
ATOM 672 C CA . TYR A 1 98 ? -15.781 2.308 1.546 1.00 97.56 98 TYR A CA 1
ATOM 673 C C . TYR A 1 98 ? -14.537 2.512 0.666 1.00 97.56 98 TYR A C 1
ATOM 675 O O . TYR A 1 98 ? -13.513 2.982 1.156 1.00 97.56 98 TYR A O 1
ATOM 683 N N . PHE A 1 99 ? -14.604 2.146 -0.617 1.00 96.25 99 PHE A N 1
ATOM 684 C CA . PHE A 1 99 ? -13.436 2.019 -1.478 1.00 96.25 99 PHE A CA 1
ATOM 685 C C . PHE A 1 99 ? -13.406 3.107 -2.542 1.00 96.25 99 PHE A C 1
ATOM 687 O O . PHE A 1 99 ? -14.368 3.313 -3.276 1.00 96.25 99 PHE A O 1
ATOM 694 N N . GLN A 1 100 ? -12.252 3.754 -2.681 1.00 95.12 100 GLN A N 1
ATOM 695 C CA . GLN A 1 100 ? -11.958 4.608 -3.821 1.00 95.12 100 GLN A CA 1
ATOM 696 C C . GLN A 1 100 ? -11.093 3.828 -4.810 1.00 95.12 100 GLN A C 1
ATOM 698 O O . GLN A 1 100 ? -9.903 3.614 -4.582 1.00 95.12 100 GLN A O 1
ATOM 703 N N . VAL A 1 101 ? -11.679 3.426 -5.936 1.00 91.88 101 VAL A N 1
ATOM 704 C CA . VAL A 1 101 ? -10.944 2.690 -6.970 1.00 91.88 101 VAL A CA 1
ATOM 705 C C . VAL A 1 101 ? -9.999 3.635 -7.717 1.00 91.88 101 VAL A C 1
ATOM 707 O O . VAL A 1 101 ? -10.435 4.522 -8.454 1.00 91.88 101 VAL A O 1
ATOM 710 N N . VAL A 1 102 ? -8.691 3.419 -7.561 1.00 91.44 102 VAL A N 1
ATOM 711 C CA . VAL A 1 102 ? -7.638 4.149 -8.283 1.00 91.44 102 VAL A CA 1
ATOM 712 C C . VAL A 1 102 ? -7.067 3.255 -9.378 1.00 91.44 102 VAL A C 1
ATOM 714 O O . VAL A 1 102 ? -6.540 2.179 -9.112 1.00 91.44 102 VAL A O 1
ATOM 717 N N . LYS A 1 103 ? -7.154 3.700 -10.636 1.00 91.12 103 LYS A N 1
ATOM 718 C CA . LYS A 1 103 ? -6.576 2.960 -11.765 1.00 91.12 103 LYS A CA 1
ATOM 719 C C . LYS A 1 103 ? -5.054 3.014 -11.698 1.00 91.12 103 LYS A C 1
ATOM 721 O O . LYS A 1 103 ? -4.475 4.098 -11.705 1.00 91.12 103 LYS A O 1
ATOM 726 N N . MET A 1 104 ? -4.426 1.844 -11.688 1.00 87.38 104 MET A N 1
ATOM 727 C CA . MET A 1 104 ? -2.975 1.712 -11.704 1.00 87.38 104 MET A CA 1
ATOM 728 C C . MET A 1 104 ? -2.447 1.413 -13.104 1.00 87.38 104 MET A C 1
ATOM 730 O O . MET A 1 104 ? -3.120 0.786 -13.921 1.00 87.38 104 MET A O 1
ATOM 734 N N . VAL A 1 105 ? -1.216 1.847 -13.358 1.00 87.19 105 VAL A N 1
ATOM 735 C CA . VAL A 1 105 ? -0.438 1.475 -14.540 1.00 87.19 105 VAL A CA 1
ATOM 736 C C . VAL A 1 105 ? 0.818 0.776 -14.043 1.00 87.19 105 VAL A C 1
ATOM 738 O O . VAL A 1 105 ? 1.531 1.322 -13.207 1.00 87.19 105 VAL A O 1
ATOM 741 N N . ALA A 1 106 ? 1.077 -0.427 -14.550 1.00 83.12 106 ALA A N 1
ATOM 742 C CA . ALA A 1 106 ? 2.332 -1.125 -14.325 1.00 83.12 106 ALA A CA 1
ATOM 743 C C . ALA A 1 106 ? 3.213 -0.973 -15.566 1.00 83.12 106 ALA A C 1
ATOM 745 O O . ALA A 1 106 ? 2.757 -1.174 -16.693 1.00 83.12 106 ALA A O 1
ATOM 746 N N . GLN A 1 107 ? 4.477 -0.623 -15.357 1.00 88.88 107 GLN A N 1
ATOM 747 C CA . GLN A 1 107 ? 5.479 -0.560 -16.412 1.00 88.88 107 GLN A CA 1
ATOM 748 C C . GLN A 1 107 ? 6.621 -1.503 -16.061 1.00 88.88 107 GLN A C 1
ATOM 750 O O . GLN A 1 107 ? 7.121 -1.503 -14.937 1.00 88.88 107 GLN A O 1
ATOM 755 N N . THR A 1 108 ? 7.051 -2.299 -17.032 1.00 89.06 108 THR A N 1
ATOM 756 C CA . THR A 1 108 ? 8.161 -3.238 -16.876 1.00 89.06 108 THR A CA 1
ATOM 757 C C . THR A 1 108 ? 9.084 -3.100 -18.072 1.00 89.06 108 THR A C 1
ATOM 759 O O . THR A 1 108 ? 8.630 -2.949 -19.205 1.00 89.06 108 THR A O 1
ATOM 762 N N . VAL A 1 109 ? 10.386 -3.119 -17.808 1.00 91.44 109 VAL A N 1
ATOM 763 C CA . VAL A 1 109 ? 11.407 -3.144 -18.854 1.00 91.44 109 VAL A CA 1
ATOM 764 C C . VAL A 1 109 ? 11.399 -4.525 -19.496 1.00 91.44 109 VAL A C 1
ATOM 766 O O . VAL A 1 109 ? 11.574 -5.513 -18.790 1.00 91.44 109 VAL A O 1
ATOM 769 N N . ASP A 1 110 ? 11.244 -4.588 -20.817 1.00 91.31 110 ASP A N 1
ATOM 770 C CA . ASP A 1 110 ? 11.473 -5.812 -21.587 1.00 91.31 110 ASP A CA 1
ATOM 771 C C . ASP A 1 110 ? 12.967 -5.910 -21.954 1.00 91.31 110 ASP A C 1
ATOM 773 O O . ASP A 1 110 ? 13.438 -5.123 -22.786 1.00 91.31 110 ASP A O 1
ATOM 777 N N . PRO A 1 111 ? 13.741 -6.844 -21.369 1.00 89.25 111 PRO A N 1
ATOM 778 C CA . PRO A 1 111 ? 15.166 -6.975 -21.659 1.00 89.25 111 PRO A CA 1
ATOM 779 C C . PRO A 1 111 ? 15.470 -7.397 -23.101 1.00 89.25 111 PRO A C 1
ATOM 781 O O . PRO A 1 111 ? 16.581 -7.163 -23.569 1.00 89.25 111 PRO A O 1
ATOM 784 N N . ALA A 1 112 ? 14.523 -8.030 -23.803 1.00 90.38 112 ALA A N 1
ATOM 785 C CA . ALA A 1 112 ? 14.740 -8.529 -25.159 1.00 90.38 112 ALA A CA 1
ATOM 786 C C . ALA A 1 112 ? 14.720 -7.405 -26.203 1.00 90.38 112 ALA A C 1
ATOM 788 O O . ALA A 1 112 ? 15.376 -7.509 -27.240 1.00 90.38 112 ALA A O 1
ATOM 789 N N . THR A 1 113 ? 13.986 -6.325 -25.931 1.00 91.69 113 THR A N 1
ATOM 790 C CA . THR A 1 113 ? 13.801 -5.209 -26.870 1.00 91.69 113 THR A CA 1
ATOM 791 C C . THR A 1 113 ? 14.346 -3.878 -26.359 1.00 91.69 113 THR A C 1
ATOM 793 O O . THR A 1 113 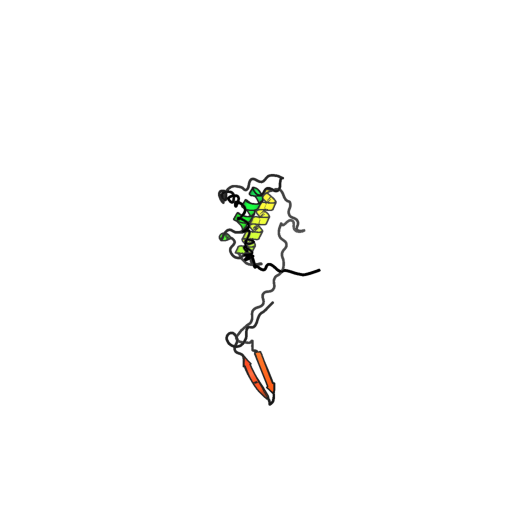? 14.300 -2.884 -27.082 1.00 91.69 113 THR A O 1
ATOM 796 N N . SER A 1 114 ? 14.872 -3.830 -25.133 1.00 91.75 114 SER A N 1
ATOM 797 C CA . SER A 1 114 ? 15.450 -2.619 -24.541 1.00 91.75 114 SER A CA 1
ATOM 798 C C . SER A 1 114 ? 16.976 -2.638 -24.632 1.00 91.75 114 SER A C 1
ATOM 800 O O . SER A 1 114 ? 17.615 -3.630 -24.294 1.00 91.75 114 SER A O 1
ATOM 802 N N . SER A 1 115 ? 17.590 -1.527 -25.045 1.00 90.94 115 SER A N 1
ATOM 803 C CA . SER A 1 115 ? 19.052 -1.389 -25.080 1.00 90.94 115 SER A CA 1
ATOM 804 C C . SER A 1 115 ? 19.493 0.045 -24.800 1.00 90.94 115 SER A C 1
ATOM 806 O O . SER A 1 115 ? 18.745 0.992 -25.037 1.00 90.94 115 SER A O 1
ATOM 808 N N . LEU A 1 116 ? 20.720 0.200 -24.299 1.00 92.44 116 LEU A N 1
ATOM 809 C CA . LEU A 1 116 ? 21.357 1.494 -24.076 1.00 92.44 116 LEU A CA 1
ATOM 810 C C . LEU A 1 116 ? 22.752 1.477 -24.701 1.00 92.44 116 LEU A C 1
ATOM 812 O O . LEU A 1 116 ? 23.556 0.586 -24.429 1.00 92.44 116 LEU A O 1
ATOM 816 N N . LYS A 1 117 ? 23.033 2.482 -25.531 1.00 93.31 117 LYS A N 1
ATOM 817 C CA . LYS A 1 117 ? 24.342 2.696 -26.149 1.00 93.31 117 LYS A CA 1
ATOM 818 C C . LYS A 1 117 ? 24.844 4.087 -25.795 1.00 93.31 117 LYS A C 1
ATOM 820 O O . LYS A 1 117 ? 24.081 5.048 -25.859 1.00 93.31 117 LYS A O 1
ATOM 825 N N . ILE A 1 118 ? 26.124 4.201 -25.459 1.00 94.38 118 ILE A N 1
ATOM 826 C CA . ILE A 1 118 ? 26.795 5.492 -25.268 1.00 94.38 118 ILE A CA 1
ATOM 827 C C . ILE A 1 118 ? 27.715 5.729 -26.464 1.00 94.38 118 ILE A C 1
ATOM 829 O O . ILE A 1 118 ? 28.573 4.898 -26.756 1.00 94.38 118 ILE A O 1
ATOM 833 N N . ALA A 1 119 ? 27.554 6.862 -27.146 1.00 95.69 119 ALA A N 1
ATOM 834 C CA . ALA A 1 119 ? 28.464 7.304 -28.201 1.00 95.69 119 ALA A CA 1
ATOM 835 C C . ALA A 1 119 ? 29.537 8.248 -27.633 1.00 95.69 119 ALA A C 1
ATOM 837 O O . ALA A 1 119 ? 29.250 9.087 -26.780 1.00 95.69 119 ALA A O 1
ATOM 838 N N . GLY A 1 120 ? 30.773 8.115 -28.112 1.00 93.88 120 GLY A N 1
ATOM 839 C CA . GLY A 1 120 ? 31.933 8.892 -27.685 1.00 93.88 120 GLY A CA 1
ATOM 840 C C . GLY A 1 120 ? 32.757 9.464 -28.846 1.00 93.88 120 GLY A C 1
ATOM 841 O O . GLY A 1 120 ? 32.449 9.234 -30.019 1.00 93.88 120 GLY A O 1
ATOM 842 N N . PRO A 1 121 ? 33.827 10.220 -28.535 1.00 93.94 121 PRO A N 1
ATOM 843 C CA . PRO A 1 121 ? 34.685 10.852 -29.534 1.00 93.94 121 PRO A CA 1
ATOM 844 C C . PRO A 1 121 ? 35.272 9.848 -30.532 1.00 93.94 121 PRO A C 1
ATOM 846 O O . PRO A 1 121 ? 35.555 8.699 -30.188 1.00 93.94 121 PRO A O 1
ATOM 849 N N . GLY A 1 122 ? 35.470 10.290 -31.776 1.00 93.38 122 GLY A N 1
ATOM 850 C CA . GLY A 1 122 ? 36.044 9.451 -32.833 1.00 93.38 122 GLY A CA 1
ATOM 851 C C . GLY A 1 122 ? 35.157 8.275 -33.264 1.00 93.38 122 GLY A C 1
ATOM 852 O O . GLY A 1 122 ? 35.669 7.316 -33.828 1.00 93.38 122 GLY A O 1
ATOM 853 N N . GLY A 1 123 ? 33.849 8.316 -32.980 1.00 92.31 123 GLY A N 1
ATOM 854 C CA . GLY A 1 123 ? 32.896 7.271 -33.381 1.00 92.31 123 GLY A CA 1
ATOM 855 C C . GLY A 1 123 ? 32.889 6.035 -32.478 1.00 92.31 123 GLY A C 1
ATOM 856 O O . GLY A 1 123 ? 32.241 5.039 -32.802 1.00 92.31 123 GLY A O 1
ATOM 857 N N . LYS A 1 124 ? 33.587 6.074 -31.337 1.00 95.38 124 LYS A N 1
ATOM 858 C CA . LYS A 1 124 ? 33.560 4.973 -30.370 1.00 95.38 124 LYS A CA 1
ATOM 859 C C . LYS A 1 124 ? 32.151 4.811 -29.796 1.00 95.38 124 LYS A C 1
ATOM 861 O O . LYS A 1 124 ? 31.531 5.795 -29.408 1.00 95.38 124 LYS A O 1
ATOM 866 N N . THR A 1 125 ? 31.673 3.573 -29.703 1.00 95.50 125 THR A N 1
ATOM 867 C CA . THR A 1 125 ? 30.372 3.244 -29.102 1.00 95.50 125 THR A CA 1
ATOM 868 C C . THR A 1 125 ? 30.551 2.179 -28.024 1.00 95.50 125 THR A C 1
ATOM 870 O O . THR A 1 125 ? 31.324 1.239 -28.214 1.00 95.50 125 THR A O 1
ATOM 873 N N . TRP A 1 126 ? 29.849 2.335 -26.901 1.00 93.81 126 TRP A N 1
ATOM 874 C CA . TRP A 1 126 ? 29.739 1.329 -25.845 1.00 93.81 126 TRP A CA 1
ATOM 875 C C . 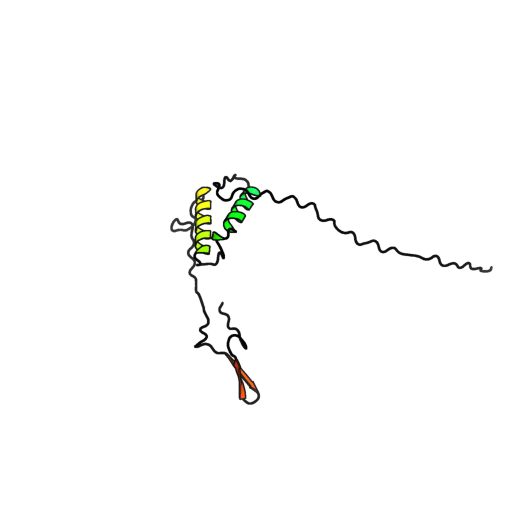TRP A 1 126 ? 28.312 0.807 -25.782 1.00 93.81 126 TRP A C 1
ATOM 877 O O . TRP A 1 126 ? 27.385 1.561 -25.483 1.00 93.81 126 TRP A O 1
ATOM 887 N N . ASP A 1 127 ? 28.163 -0.486 -26.038 1.00 93.25 127 ASP A N 1
ATOM 888 C CA . ASP A 1 127 ? 26.903 -1.202 -25.891 1.00 93.25 127 ASP A CA 1
ATOM 889 C C . ASP A 1 127 ? 26.813 -1.736 -24.464 1.00 93.25 127 ASP A C 1
ATOM 891 O O . ASP A 1 127 ? 27.602 -2.600 -24.079 1.00 93.25 127 ASP A O 1
ATOM 895 N N . LEU A 1 128 ? 25.887 -1.195 -23.671 1.00 93.19 128 LEU A N 1
ATOM 896 C CA . LEU A 1 128 ? 25.761 -1.536 -22.256 1.00 93.19 128 LEU A CA 1
ATOM 897 C C . LEU A 1 128 ? 24.817 -2.723 -22.077 1.00 93.19 128 LEU A C 1
ATOM 899 O O . LEU A 1 128 ? 23.684 -2.710 -22.566 1.00 93.19 128 LEU A O 1
ATOM 903 N N . LYS A 1 129 ? 25.268 -3.745 -21.346 1.00 90.69 129 LYS A N 1
ATOM 904 C CA . LYS A 1 129 ? 24.432 -4.884 -20.966 1.00 90.69 129 LYS A CA 1
ATOM 905 C C . LYS A 1 129 ? 23.566 -4.522 -19.763 1.00 90.69 129 LYS A C 1
ATOM 907 O O . LYS A 1 129 ? 24.069 -4.052 -18.740 1.00 90.69 129 LYS A O 1
ATOM 912 N N . LEU A 1 130 ? 22.267 -4.797 -19.872 1.00 89.38 130 LEU A N 1
ATOM 913 C CA . LEU A 1 130 ? 21.335 -4.675 -18.753 1.00 89.38 130 LEU A CA 1
ATOM 914 C C . LEU A 1 130 ? 21.764 -5.609 -17.608 1.00 89.38 130 LEU A C 1
ATOM 916 O O . LEU A 1 130 ? 22.028 -6.789 -17.834 1.00 89.38 130 LEU A O 1
ATOM 920 N N . GLY A 1 131 ? 21.837 -5.075 -16.391 1.00 88.00 131 GLY A N 1
ATOM 921 C CA . GLY A 1 131 ? 22.394 -5.722 -15.207 1.00 88.00 131 GLY A CA 1
ATOM 922 C C . GLY A 1 131 ? 23.838 -5.271 -14.950 1.00 88.00 131 GLY A C 1
ATOM 923 O O . GLY A 1 131 ? 24.022 -4.344 -14.165 1.00 88.00 131 GLY A O 1
ATOM 924 N N . PRO A 1 132 ? 24.859 -5.886 -15.581 1.00 91.50 132 PRO A N 1
ATOM 925 C CA . PRO A 1 132 ? 26.264 -5.604 -15.274 1.00 91.50 132 PRO A CA 1
ATOM 926 C C . PRO A 1 132 ? 26.711 -4.168 -15.567 1.00 91.50 132 PRO A C 1
ATOM 928 O O . PRO A 1 132 ? 27.495 -3.618 -14.798 1.00 91.50 132 PRO A O 1
ATOM 931 N N . ASP A 1 133 ? 26.220 -3.571 -16.660 1.00 93.06 133 ASP A N 1
ATOM 932 C CA . ASP A 1 133 ? 26.706 -2.273 -17.144 1.00 93.06 133 ASP A CA 1
ATOM 933 C C . ASP A 1 133 ? 25.664 -1.150 -16.986 1.00 93.06 133 ASP A C 1
ATOM 935 O O . ASP A 1 133 ? 26.023 0.025 -16.905 1.00 93.06 133 ASP A O 1
ATOM 939 N N . ALA A 1 134 ? 24.370 -1.489 -16.965 1.00 90.69 134 ALA A N 1
ATOM 940 C CA . ALA A 1 134 ? 23.275 -0.529 -16.847 1.00 90.69 134 ALA A CA 1
ATOM 941 C C . ALA A 1 134 ? 22.048 -1.129 -16.148 1.00 90.69 134 ALA A C 1
ATOM 943 O O . ALA A 1 134 ? 21.751 -2.309 -16.304 1.00 90.69 134 ALA A O 1
ATOM 944 N N . VAL A 1 135 ? 21.280 -0.295 -15.443 1.00 90.94 135 VAL A N 1
ATOM 945 C CA . VAL A 1 135 ? 19.970 -0.653 -14.878 1.00 90.94 135 VAL A CA 1
ATOM 946 C C . VAL A 1 135 ? 18.919 0.275 -15.475 1.00 90.94 135 VAL A C 1
ATOM 948 O O . VAL A 1 135 ? 19.075 1.495 -15.439 1.00 90.94 135 VAL A O 1
ATOM 951 N N . PHE A 1 136 ? 17.851 -0.296 -16.032 1.00 89.06 136 PHE A N 1
ATOM 952 C CA . PHE A 1 136 ? 16.699 0.459 -16.524 1.00 89.06 136 PHE A CA 1
ATOM 953 C C . PHE A 1 136 ? 15.601 0.395 -15.467 1.00 89.06 136 PHE A C 1
ATOM 955 O O . PHE A 1 136 ? 15.264 -0.686 -14.990 1.00 89.06 136 PHE A O 1
ATOM 962 N N . ILE A 1 137 ? 15.063 1.551 -15.093 1.00 86.44 137 ILE A N 1
ATOM 963 C CA . ILE A 1 137 ? 14.040 1.662 -14.055 1.00 86.44 137 ILE A CA 1
ATOM 964 C C . ILE A 1 137 ? 12.819 2.322 -14.686 1.00 86.44 137 ILE A C 1
ATOM 966 O O . ILE A 1 137 ? 12.937 3.357 -15.342 1.00 86.44 137 ILE A O 1
ATOM 970 N N . THR A 1 138 ? 11.656 1.710 -14.502 1.00 83.69 138 THR A N 1
ATOM 971 C CA . THR A 1 138 ? 10.355 2.297 -14.828 1.00 83.69 138 THR A CA 1
ATOM 972 C C . THR A 1 138 ? 9.796 3.008 -13.595 1.00 83.69 138 THR A C 1
ATOM 974 O O . THR A 1 138 ? 10.077 2.599 -12.467 1.00 83.69 138 THR A O 1
ATOM 977 N N . LYS A 1 139 ? 9.073 4.114 -13.800 1.00 65.31 139 LYS A N 1
ATOM 978 C CA . LYS A 1 139 ? 8.451 4.888 -12.717 1.00 65.31 139 LYS A CA 1
ATOM 979 C C . LYS A 1 139 ? 7.023 4.419 -12.467 1.00 65.31 139 LYS A C 1
ATOM 981 O O . LYS A 1 139 ? 6.367 4.035 -13.456 1.00 65.31 139 LYS A O 1
#

Nearest PDB structures (foldseek):
  7som-assembly1_o  TM=1.445E-01  e=8.036E+00  Chlamydomonas reinhardtii

pLDDT: mean 80.23, std 19.49, range [35.66, 97.56]

Secondary structure (DSSP, 8-state):
----------------------PPP--PPPPP---TTS-----SS--HHHHHHHHHHHTSGGG-S--TTSHHHHHHHHHHHHHHHHTTPPP-STTS-S------------TTT--EEEE-GGG-EEEEPBTTTB-----

Sequence (139 aa):
MRFLALSAAGLMTAALAACGGEAPAPETPAPPAGPVGAVLTTTADITATDLAARIKELADDKYEGRGPGTIAGEASADWIASDMKRVGLEPGNPDGTYFQVVKMVAQTVDPATSSLKIAGPGGKTWDLKLGPDAVFITK

Mean predicted aligned error: 15.04 Å

Foldseek 3Di:
DDDDDDDDDDDDPDDPPPPPPPDPDPDPPDPPQPDDPDDQDDDPDDDPNSVSNLVCVCPDCQLPPLDPPDPSVVVSQVVVQVVCVVVPHWQDDPVRGVDDDDDDDDDDDDQVPDWDWDADPPRDIDTAHDPPGDDDDDD

Radius of gyration: 33.17 Å; Cα contacts (8 Å, |Δi|>4): 79; chains: 1; bounding box: 86×62×80 Å